Protein AF-A0A7Y3DFL7-F1 (afdb_monomer_lite)

pLDDT: mean 79.84, std 14.48, range [43.5, 97.44]

Sequence (110 aa):
MLHPVLEEAVDTLLTVWRHYDDVTRRRAEHRVRAAARHKLDLERSRVNRLRRGLHPETRELEEVAFSVRCPSLDAPVFIRESDRTGDDYACPCGDVVARPVAVFPPAEMT

Secondary structure (DSSP, 8-state):
---HHHHHHHHHHHHHHHHHHHHHHTT--HHHHHHHHHHHHHHHHHHHHHHHHH-HHHHHHHSEEEEEEETTTTEEEEEEGGGEETTEEEPTTS-EEE-----PPPP---

Radius of gyration: 23.13 Å; chains: 1; bounding box: 44×39×61 Å

Structure (mmCIF, N/CA/C/O backbone):
data_AF-A0A7Y3DFL7-F1
#
_entry.id   AF-A0A7Y3DFL7-F1
#
loop_
_atom_site.group_PDB
_atom_site.id
_atom_site.type_symbol
_atom_site.label_atom_id
_atom_site.label_alt_id
_atom_site.label_comp_id
_atom_site.label_asym_id
_atom_site.label_entity_id
_atom_site.label_seq_id
_atom_site.pdbx_PDB_ins_code
_atom_site.Cartn_x
_atom_site.Cartn_y
_atom_site.Cartn_z
_atom_site.occupancy
_atom_site.B_iso_or_equiv
_atom_site.auth_seq_id
_atom_site.auth_comp_id
_atom_site.auth_asym_id
_atom_site.auth_atom_id
_atom_site.pdbx_PDB_model_num
ATOM 1 N N . MET A 1 1 ? -0.767 -16.706 6.948 1.00 58.09 1 MET A N 1
ATOM 2 C CA . MET A 1 1 ? -1.134 -17.027 5.553 1.00 58.09 1 MET A CA 1
ATOM 3 C C . MET A 1 1 ? -1.761 -15.766 4.975 1.00 58.09 1 MET A C 1
ATOM 5 O O . MET A 1 1 ? -2.614 -15.202 5.651 1.00 58.09 1 MET A O 1
ATOM 9 N N . LEU A 1 2 ? -1.252 -15.237 3.857 1.00 67.75 2 LEU A N 1
ATOM 10 C CA . LEU A 1 2 ? -1.774 -13.997 3.265 1.00 67.75 2 LEU A CA 1
ATOM 11 C C . LEU A 1 2 ? -3.120 -14.275 2.583 1.00 67.75 2 LEU A C 1
ATOM 13 O O . LEU A 1 2 ? -3.393 -15.397 2.170 1.00 67.75 2 LEU A O 1
ATOM 17 N N . HIS A 1 3 ? -3.971 -13.256 2.480 1.00 82.56 3 HIS A N 1
ATOM 18 C CA . HIS A 1 3 ? -5.189 -13.356 1.681 1.00 82.56 3 HIS A CA 1
ATOM 19 C C . HIS A 1 3 ? -4.805 -13.597 0.203 1.00 82.56 3 HIS A C 1
ATOM 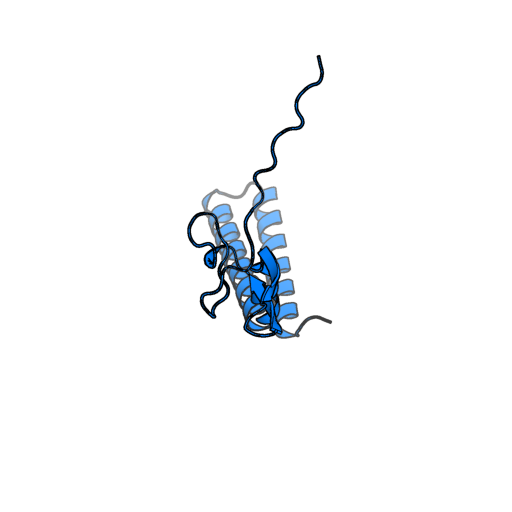21 O O . HIS A 1 3 ? -3.952 -12.856 -0.290 1.00 82.56 3 HIS A O 1
ATOM 27 N N . PRO A 1 4 ? -5.432 -14.535 -0.535 1.00 87.12 4 PRO A N 1
ATOM 28 C CA . PRO A 1 4 ? -4.993 -14.918 -1.888 1.00 87.12 4 PRO A CA 1
ATOM 29 C C . PRO A 1 4 ? -4.842 -13.738 -2.863 1.00 87.12 4 PRO A C 1
ATOM 31 O O . PRO A 1 4 ? -3.875 -13.640 -3.607 1.00 87.12 4 PRO A O 1
ATOM 34 N N . VAL A 1 5 ? -5.762 -12.770 -2.793 1.00 87.06 5 VAL A N 1
ATOM 35 C CA . VAL A 1 5 ? -5.715 -11.541 -3.613 1.00 87.06 5 VAL A CA 1
ATOM 36 C C . VAL A 1 5 ? -4.516 -10.642 -3.268 1.00 87.06 5 VAL A C 1
ATOM 38 O O . VAL A 1 5 ? -3.983 -9.948 -4.132 1.00 87.06 5 VAL A O 1
ATOM 41 N N . LEU A 1 6 ? -4.093 -10.622 -2.000 1.00 89.69 6 LEU A N 1
ATOM 42 C CA . LEU A 1 6 ? -2.913 -9.872 -1.569 1.00 89.69 6 LEU A CA 1
ATOM 43 C C . LEU A 1 6 ? -1.628 -10.583 -2.001 1.00 89.69 6 LEU A C 1
ATOM 45 O O . LEU A 1 6 ? -0.687 -9.915 -2.413 1.00 89.69 6 LEU A O 1
ATOM 49 N N . GLU A 1 7 ? -1.609 -11.912 -1.941 1.00 90.44 7 GLU A N 1
ATOM 50 C CA . GLU A 1 7 ? -0.491 -12.739 -2.402 1.00 90.44 7 GLU A CA 1
ATOM 51 C C . GLU A 1 7 ? -0.230 -12.540 -3.903 1.00 90.44 7 GLU A C 1
ATOM 53 O O . GLU A 1 7 ? 0.866 -12.131 -4.280 1.00 90.44 7 GLU A O 1
ATOM 58 N N . GLU A 1 8 ? -1.264 -12.644 -4.743 1.00 92.69 8 GLU A N 1
ATOM 59 C CA . GLU A 1 8 ? -1.162 -12.381 -6.188 1.00 92.69 8 GLU A CA 1
ATOM 60 C C . GLU A 1 8 ? -0.659 -10.955 -6.492 1.00 92.69 8 GLU A C 1
ATOM 62 O O . GLU A 1 8 ? 0.160 -10.723 -7.392 1.00 92.69 8 GLU A O 1
ATOM 67 N N . ALA A 1 9 ? -1.127 -9.966 -5.723 1.00 91.88 9 ALA A N 1
ATOM 68 C CA . ALA A 1 9 ? -0.689 -8.583 -5.878 1.00 91.88 9 ALA A CA 1
ATOM 69 C C . ALA A 1 9 ? 0.783 -8.389 -5.477 1.00 91.88 9 ALA A C 1
ATOM 71 O O . ALA A 1 9 ? 1.497 -7.616 -6.122 1.00 91.88 9 ALA A O 1
ATOM 72 N N . VAL A 1 10 ? 1.255 -9.090 -4.443 1.00 94.44 10 VAL A N 1
ATOM 73 C CA . VAL A 1 10 ? 2.666 -9.088 -4.037 1.00 94.44 10 VAL A CA 1
ATOM 74 C C . VAL A 1 10 ? 3.535 -9.763 -5.099 1.00 94.44 10 VAL A C 1
ATOM 76 O O . VAL A 1 10 ? 4.562 -9.198 -5.471 1.00 94.44 10 VAL A O 1
ATOM 79 N N . ASP A 1 11 ? 3.111 -10.891 -5.664 1.00 96.00 11 ASP A N 1
ATOM 80 C CA . ASP A 1 11 ? 3.840 -11.571 -6.744 1.00 96.00 11 ASP A CA 1
ATOM 81 C C . ASP A 1 11 ? 3.959 -10.702 -8.001 1.00 96.00 11 ASP A C 1
ATOM 83 O O . ASP A 1 11 ? 5.027 -10.596 -8.624 1.00 96.00 11 ASP A O 1
ATOM 87 N N . THR A 1 12 ? 2.877 -10.000 -8.340 1.00 95.88 12 THR A N 1
ATOM 88 C CA . THR A 1 12 ? 2.867 -9.020 -9.431 1.00 95.88 12 THR A CA 1
ATOM 89 C C . THR A 1 12 ? 3.851 -7.881 -9.147 1.00 95.88 12 THR A C 1
ATOM 91 O O . THR A 1 12 ? 4.665 -7.532 -10.009 1.00 95.88 12 THR A O 1
ATOM 94 N N . LEU A 1 13 ? 3.842 -7.336 -7.925 1.00 95.94 13 LEU A N 1
ATOM 95 C CA . LEU A 1 13 ? 4.775 -6.291 -7.502 1.00 95.94 13 LEU A CA 1
ATOM 96 C C . LEU A 1 13 ? 6.235 -6.761 -7.586 1.00 95.94 13 LEU A C 1
ATOM 98 O O . LEU A 1 13 ? 7.080 -6.029 -8.104 1.00 95.94 13 LEU A O 1
ATOM 102 N N . LEU A 1 14 ? 6.540 -7.975 -7.124 1.00 96.50 14 LEU A N 1
ATOM 103 C CA . LEU A 1 14 ? 7.884 -8.554 -7.189 1.00 96.50 14 LEU A CA 1
ATOM 104 C C . LEU A 1 14 ? 8.357 -8.726 -8.635 1.00 96.50 14 LEU A C 1
ATOM 106 O O . LEU A 1 14 ? 9.511 -8.429 -8.953 1.00 96.50 14 LEU A O 1
ATOM 110 N N . THR A 1 15 ? 7.463 -9.148 -9.528 1.00 97.44 15 THR A N 1
ATOM 111 C CA . THR A 1 15 ? 7.751 -9.275 -10.962 1.00 97.44 15 THR A CA 1
ATOM 112 C C . THR A 1 15 ? 8.088 -7.919 -11.585 1.00 97.44 15 THR A C 1
ATOM 114 O O . THR A 1 15 ? 9.099 -7.782 -12.280 1.00 97.44 15 THR A O 1
ATOM 117 N N . VAL A 1 16 ? 7.292 -6.886 -11.294 1.00 95.25 16 VAL A N 1
ATOM 118 C CA . VAL A 1 16 ? 7.538 -5.520 -11.784 1.00 95.25 16 VAL A CA 1
ATOM 119 C C . VAL A 1 16 ? 8.816 -4.928 -11.189 1.00 95.25 16 VAL A C 1
ATOM 121 O O . VAL A 1 16 ? 9.571 -4.264 -11.901 1.00 95.25 16 VAL A O 1
ATOM 124 N N . TRP A 1 17 ? 9.105 -5.201 -9.917 1.00 95.94 17 TRP A N 1
ATOM 125 C CA . TRP A 1 17 ? 10.340 -4.766 -9.270 1.00 95.94 17 TRP A CA 1
ATOM 126 C C . TRP A 1 17 ? 11.582 -5.375 -9.928 1.00 95.94 17 TRP A C 1
ATOM 128 O O . TRP A 1 17 ? 12.513 -4.638 -10.248 1.00 95.94 17 TRP A O 1
ATOM 138 N N . ARG A 1 18 ? 11.576 -6.684 -10.219 1.00 96.19 18 ARG A N 1
ATOM 139 C CA . ARG A 1 18 ? 12.677 -7.350 -10.941 1.00 96.19 18 ARG A CA 1
ATOM 140 C C . ARG A 1 18 ? 12.904 -6.741 -12.322 1.00 96.19 18 ARG A C 1
ATOM 142 O O . ARG A 1 18 ? 14.045 -6.517 -12.713 1.00 96.19 18 ARG A O 1
ATOM 149 N N . HIS A 1 19 ? 11.826 -6.433 -13.043 1.00 92.62 19 HIS A N 1
ATOM 150 C CA . HIS A 1 19 ? 11.923 -5.753 -14.333 1.00 92.62 19 HIS A CA 1
ATOM 151 C C . HIS A 1 19 ? 12.536 -4.350 -14.203 1.00 92.62 19 HIS A C 1
ATOM 153 O O . HIS A 1 19 ? 13.418 -3.990 -14.977 1.00 92.62 19 HIS A O 1
ATOM 159 N N . TYR A 1 20 ? 12.114 -3.563 -13.208 1.00 92.38 20 TYR A N 1
ATOM 160 C CA . TYR A 1 20 ? 12.696 -2.246 -12.941 1.00 92.38 20 TYR A CA 1
ATOM 161 C C . TYR A 1 20 ? 14.188 -2.324 -12.576 1.00 92.38 20 TYR A C 1
ATOM 163 O O . TYR A 1 20 ? 14.978 -1.504 -13.055 1.00 92.38 20 TYR A O 1
ATOM 171 N N . ASP A 1 21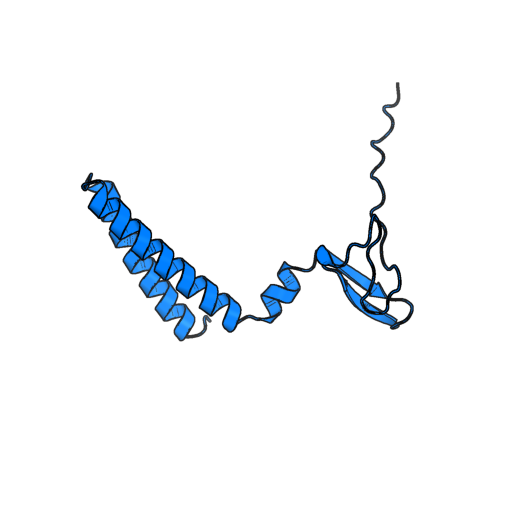 ? 14.585 -3.305 -11.762 1.00 94.50 21 ASP A N 1
ATOM 172 C CA . ASP A 1 21 ? 15.987 -3.518 -11.391 1.00 94.50 21 ASP A CA 1
ATOM 173 C C . ASP A 1 21 ? 16.841 -3.844 -12.629 1.00 94.50 21 ASP A C 1
ATOM 175 O O . ASP A 1 21 ? 17.873 -3.214 -12.858 1.00 94.50 21 ASP A O 1
ATOM 179 N N . ASP A 1 22 ? 16.362 -4.733 -13.503 1.00 94.62 22 ASP A N 1
ATOM 180 C CA . ASP A 1 22 ? 17.024 -5.069 -14.770 1.00 94.62 22 ASP A CA 1
ATOM 181 C C . ASP A 1 22 ? 17.150 -3.853 -15.711 1.00 94.62 22 ASP A C 1
ATOM 183 O O . ASP A 1 22 ? 18.237 -3.555 -16.213 1.00 94.62 22 ASP A O 1
ATOM 187 N N . VAL A 1 23 ? 16.074 -3.073 -15.878 1.00 91.25 23 VAL A N 1
ATOM 188 C CA . VAL A 1 23 ? 16.078 -1.818 -16.657 1.00 91.25 23 VAL A CA 1
ATOM 189 C C . VAL A 1 23 ? 17.101 -0.817 -16.107 1.00 91.25 23 VAL A C 1
ATOM 191 O O . VAL A 1 23 ? 17.797 -0.144 -16.873 1.00 91.25 23 VAL A O 1
ATOM 194 N N . THR A 1 24 ? 17.223 -0.727 -14.782 1.00 88.00 24 THR A N 1
ATOM 195 C CA . THR A 1 24 ? 18.164 0.183 -14.117 1.00 88.00 24 THR A CA 1
ATOM 196 C C . THR A 1 24 ? 19.610 -0.280 -14.301 1.00 88.00 24 THR A C 1
ATOM 198 O O . THR A 1 24 ? 20.481 0.539 -14.604 1.00 88.00 24 THR A O 1
ATOM 201 N N . ARG A 1 25 ? 19.872 -1.590 -14.204 1.00 91.19 25 ARG A N 1
ATOM 202 C CA . ARG A 1 25 ? 21.207 -2.181 -14.399 1.00 91.19 25 ARG A CA 1
ATOM 203 C C . ARG A 1 25 ? 21.723 -2.037 -15.830 1.00 91.19 25 ARG A C 1
ATOM 205 O O . ARG A 1 25 ? 22.907 -1.772 -16.022 1.00 91.19 25 ARG A O 1
ATOM 212 N N . ARG A 1 26 ? 20.853 -2.149 -16.838 1.00 90.62 26 ARG A N 1
ATOM 213 C CA . ARG A 1 26 ? 21.232 -2.089 -18.266 1.00 90.62 26 ARG A CA 1
ATOM 214 C C . ARG A 1 26 ? 21.542 -0.684 -18.799 1.00 90.62 26 ARG A C 1
ATOM 216 O O . ARG A 1 26 ? 21.737 -0.532 -19.999 1.00 90.62 26 ARG A O 1
ATOM 223 N N . ARG A 1 27 ? 21.587 0.348 -17.942 1.00 79.25 27 ARG A N 1
ATOM 224 C CA . ARG A 1 27 ? 21.750 1.763 -18.343 1.00 79.25 27 ARG A CA 1
ATOM 225 C C . ARG A 1 27 ? 20.738 2.194 -19.414 1.00 79.25 27 ARG A C 1
ATOM 227 O O . ARG A 1 27 ? 21.074 2.938 -20.332 1.00 79.25 27 ARG A O 1
ATOM 234 N N . ALA A 1 28 ? 19.492 1.737 -19.285 1.00 74.62 28 ALA A N 1
ATOM 235 C CA . ALA A 1 28 ? 18.429 2.094 -20.213 1.00 74.62 28 ALA A CA 1
ATOM 236 C C . ALA A 1 28 ? 18.196 3.617 -20.268 1.00 74.62 28 ALA A C 1
ATOM 238 O O . ALA A 1 28 ? 18.450 4.359 -19.305 1.00 74.62 28 ALA A O 1
ATOM 239 N N . GLU A 1 29 ? 17.659 4.077 -21.397 1.00 89.50 29 GLU A N 1
ATOM 240 C CA . GLU A 1 29 ? 17.282 5.473 -21.605 1.00 89.50 29 GLU A CA 1
ATOM 241 C C . GLU A 1 29 ? 16.386 5.999 -20.473 1.00 89.50 29 GLU A C 1
ATOM 243 O O . GLU A 1 29 ? 15.596 5.268 -19.867 1.00 89.50 29 GLU A O 1
ATOM 248 N N . HIS A 1 30 ? 16.478 7.301 -20.195 1.00 87.06 30 HIS A N 1
ATOM 249 C CA . HIS A 1 30 ? 15.730 7.935 -19.105 1.00 87.06 30 HIS A CA 1
ATOM 250 C C . HIS A 1 30 ? 14.214 7.700 -19.195 1.00 87.06 30 HIS A C 1
ATOM 252 O O . HIS A 1 30 ? 13.574 7.467 -18.172 1.00 87.06 30 HIS A O 1
ATOM 258 N N . ARG A 1 31 ? 13.643 7.699 -20.408 1.00 90.19 31 ARG A N 1
ATOM 259 C CA . ARG A 1 31 ? 12.207 7.452 -20.626 1.00 90.19 31 ARG A CA 1
ATOM 260 C C . ARG A 1 31 ? 11.792 6.036 -20.224 1.00 90.19 31 ARG A C 1
ATOM 262 O O . ARG A 1 31 ? 10.765 5.865 -19.575 1.00 90.19 31 ARG A O 1
ATOM 269 N N . VAL A 1 32 ? 12.616 5.040 -20.547 1.00 85.50 32 VAL A N 1
ATOM 270 C CA . VAL A 1 32 ? 12.365 3.633 -20.202 1.00 85.50 32 VAL A CA 1
ATOM 271 C C . VAL A 1 32 ? 12.435 3.436 -18.688 1.00 85.50 32 VAL A C 1
ATOM 273 O O . VAL A 1 32 ? 11.551 2.812 -18.104 1.00 85.50 32 VAL A O 1
ATOM 276 N N . ARG A 1 33 ? 13.426 4.050 -18.025 1.00 85.19 33 ARG A N 1
ATOM 277 C CA . ARG A 1 33 ? 13.526 4.047 -16.556 1.00 85.19 33 ARG A CA 1
ATOM 278 C C . ARG A 1 33 ? 12.318 4.706 -15.888 1.00 85.19 33 ARG A C 1
ATOM 280 O O . ARG A 1 33 ? 11.780 4.148 -14.935 1.00 85.19 33 ARG A O 1
ATOM 287 N N . ALA A 1 34 ? 11.867 5.853 -16.396 1.00 86.44 34 ALA A N 1
ATOM 288 C CA . ALA A 1 34 ? 10.696 6.549 -15.866 1.00 86.44 34 ALA A CA 1
ATOM 289 C C . ALA A 1 34 ? 9.408 5.719 -16.018 1.00 86.44 34 ALA A C 1
ATOM 291 O O . ALA A 1 34 ? 8.644 5.600 -15.062 1.00 86.44 34 ALA A O 1
ATOM 292 N N . ALA A 1 35 ? 9.198 5.083 -17.174 1.00 89.38 35 ALA A N 1
ATOM 293 C CA . ALA A 1 35 ? 8.050 4.205 -17.403 1.00 89.38 35 ALA A CA 1
ATOM 294 C C . ALA A 1 35 ? 8.069 2.971 -16.482 1.00 89.38 35 ALA A C 1
ATOM 296 O O . ALA A 1 35 ? 7.053 2.633 -15.871 1.00 89.38 35 ALA A O 1
ATOM 297 N N . ALA A 1 36 ? 9.234 2.332 -16.321 1.00 87.44 36 ALA A N 1
ATOM 298 C CA . ALA A 1 36 ? 9.400 1.201 -15.411 1.00 87.44 36 ALA A CA 1
ATOM 299 C C . ALA A 1 36 ? 9.156 1.606 -13.946 1.00 87.44 36 ALA A C 1
ATOM 301 O O . ALA A 1 36 ? 8.495 0.878 -13.203 1.00 87.44 36 ALA A O 1
ATOM 302 N N . ARG A 1 37 ? 9.623 2.796 -13.543 1.00 91.00 37 ARG A N 1
ATOM 303 C CA . ARG A 1 37 ? 9.363 3.343 -12.207 1.00 91.00 37 ARG A CA 1
ATOM 304 C C . ARG A 1 37 ? 7.879 3.612 -11.979 1.00 91.00 37 ARG A C 1
ATOM 306 O O . ARG A 1 37 ? 7.350 3.220 -10.945 1.00 91.00 37 ARG A O 1
ATOM 313 N N . HIS A 1 38 ? 7.211 4.239 -12.943 1.00 91.44 38 HIS A N 1
ATOM 314 C CA . HIS A 1 38 ? 5.782 4.520 -12.854 1.00 91.44 38 HIS A CA 1
ATOM 315 C C . HIS A 1 38 ? 4.972 3.231 -12.675 1.00 91.44 38 HIS A C 1
ATOM 317 O O . HIS A 1 38 ? 4.127 3.149 -11.786 1.00 91.44 38 HIS A O 1
ATOM 323 N N . LYS A 1 39 ? 5.294 2.185 -13.447 1.00 91.38 39 LYS A N 1
ATOM 324 C CA . LYS A 1 39 ? 4.666 0.866 -13.307 1.00 91.38 39 LYS A CA 1
ATOM 325 C C . LYS A 1 39 ? 4.881 0.265 -11.912 1.00 91.38 39 LYS A C 1
ATOM 327 O O . LYS A 1 39 ? 3.940 -0.261 -11.325 1.00 91.38 39 LYS A O 1
ATOM 332 N N . LEU A 1 40 ? 6.090 0.383 -11.359 1.00 92.00 40 LEU A N 1
ATOM 333 C CA . LEU A 1 40 ? 6.386 -0.056 -9.993 1.00 92.00 40 LEU A CA 1
ATOM 334 C C . LEU A 1 40 ? 5.538 0.694 -8.955 1.00 92.00 40 LEU A C 1
ATOM 336 O O . LEU A 1 40 ? 4.990 0.075 -8.045 1.00 92.00 40 LEU A O 1
ATOM 340 N N . ASP A 1 41 ? 5.397 2.012 -9.091 1.00 91.81 41 ASP A N 1
ATOM 341 C CA . ASP A 1 41 ? 4.605 2.824 -8.163 1.00 91.81 41 ASP A CA 1
ATOM 342 C C . ASP A 1 41 ? 3.096 2.512 -8.239 1.00 91.81 41 ASP A C 1
ATOM 344 O O . ASP A 1 41 ? 2.413 2.531 -7.207 1.00 91.81 41 ASP A O 1
ATOM 348 N N . LEU A 1 42 ? 2.578 2.145 -9.417 1.00 94.81 42 LEU A N 1
ATOM 349 C CA . LEU A 1 42 ? 1.195 1.677 -9.578 1.00 94.81 42 LEU A CA 1
ATOM 350 C C . LEU A 1 42 ? 0.940 0.361 -8.827 1.00 94.81 42 LEU A C 1
ATOM 352 O O . LEU A 1 42 ? -0.035 0.266 -8.077 1.00 94.81 42 LEU A O 1
ATOM 356 N N . GLU A 1 43 ? 1.827 -0.629 -8.955 1.00 94.25 43 GLU A N 1
ATOM 357 C CA . GLU A 1 43 ? 1.668 -1.906 -8.243 1.00 94.25 43 GLU A CA 1
ATOM 358 C C . GLU A 1 43 ? 1.877 -1.757 -6.729 1.00 94.25 43 GLU A C 1
ATOM 360 O O . GLU A 1 43 ? 1.130 -2.338 -5.941 1.00 94.25 43 GLU A O 1
ATOM 365 N N . ARG A 1 44 ? 2.809 -0.897 -6.285 1.00 93.06 44 ARG A N 1
ATOM 366 C CA . ARG A 1 44 ? 2.954 -0.559 -4.854 1.00 93.06 44 ARG A CA 1
ATOM 367 C C . ARG A 1 44 ? 1.665 0.038 -4.301 1.00 93.06 44 ARG A C 1
ATOM 369 O O . ARG A 1 44 ? 1.198 -0.350 -3.231 1.00 93.06 44 ARG A O 1
ATOM 376 N N . SER A 1 45 ? 1.066 0.958 -5.053 1.00 92.00 45 SER A N 1
ATOM 377 C CA . SER A 1 45 ? -0.225 1.565 -4.719 1.00 92.00 45 SER A CA 1
ATOM 378 C C . SER A 1 45 ? -1.352 0.529 -4.652 1.00 92.00 45 SER A C 1
ATOM 380 O O . SER A 1 45 ? -2.195 0.594 -3.757 1.00 92.00 45 SER A O 1
ATOM 382 N N . ARG A 1 46 ? -1.368 -0.455 -5.560 1.00 92.31 46 ARG A N 1
ATOM 383 C CA . ARG A 1 46 ? -2.333 -1.566 -5.550 1.00 92.31 46 ARG A CA 1
ATOM 384 C C . ARG A 1 46 ? -2.198 -2.429 -4.296 1.00 92.31 46 ARG A C 1
ATOM 386 O O . ARG A 1 46 ? -3.198 -2.613 -3.605 1.00 92.31 46 ARG A O 1
ATOM 393 N N . VAL A 1 47 ? -0.989 -2.888 -3.969 1.00 92.50 47 VAL A N 1
ATOM 394 C CA . VAL A 1 47 ? -0.724 -3.684 -2.757 1.00 92.50 47 VAL A CA 1
ATOM 395 C C . VAL A 1 47 ? -1.128 -2.912 -1.503 1.00 92.50 47 VAL A C 1
ATOM 397 O O . VAL A 1 47 ? -1.832 -3.450 -0.655 1.00 92.50 47 VAL A O 1
ATOM 400 N N . ASN A 1 48 ? -0.776 -1.627 -1.411 1.00 87.44 4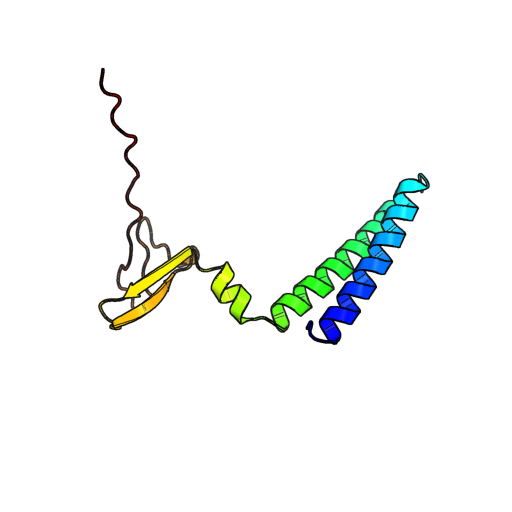8 ASN A N 1
ATO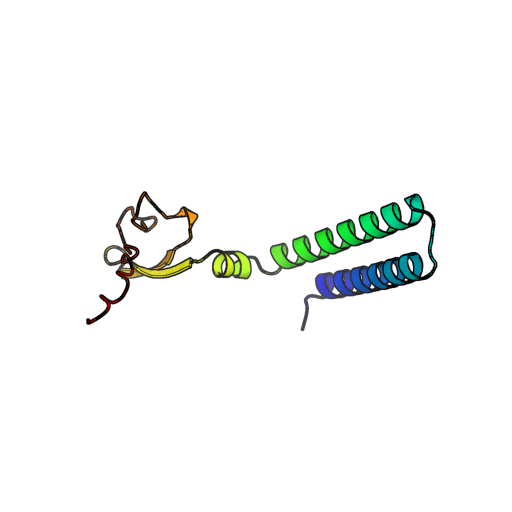M 401 C CA . ASN A 1 48 ? -1.153 -0.792 -0.269 1.00 87.44 48 ASN A CA 1
ATOM 402 C C . ASN A 1 48 ? -2.673 -0.646 -0.118 1.00 87.44 48 ASN A C 1
ATOM 404 O O . ASN A 1 48 ? -3.180 -0.698 1.001 1.00 87.44 48 ASN A O 1
ATOM 408 N N . ARG A 1 49 ? -3.415 -0.486 -1.222 1.00 88.81 49 ARG A N 1
ATOM 409 C CA . ARG A 1 49 ? -4.886 -0.443 -1.182 1.00 88.81 49 ARG A CA 1
ATOM 410 C C . ARG A 1 49 ? -5.483 -1.766 -0.717 1.00 88.81 49 ARG A C 1
ATOM 412 O O . ARG A 1 49 ? -6.365 -1.747 0.133 1.00 88.81 49 ARG A O 1
ATOM 419 N N . LEU A 1 50 ? -4.985 -2.892 -1.225 1.00 89.50 50 LEU A N 1
ATOM 420 C CA . LEU A 1 50 ? -5.449 -4.220 -0.815 1.00 89.50 50 LEU A CA 1
ATOM 421 C C . LEU A 1 50 ? -5.136 -4.495 0.655 1.00 89.50 50 LEU A C 1
ATOM 423 O O . LEU A 1 50 ? -6.018 -4.925 1.388 1.00 89.50 50 LEU A O 1
ATOM 427 N N . ARG A 1 51 ? -3.924 -4.160 1.112 1.00 85.75 51 ARG A N 1
ATOM 428 C CA . ARG A 1 51 ? -3.534 -4.266 2.523 1.00 85.75 51 ARG A CA 1
ATOM 429 C C . ARG A 1 51 ? -4.486 -3.477 3.422 1.00 85.75 51 ARG A C 1
ATOM 431 O O . ARG A 1 51 ? -4.946 -4.008 4.422 1.00 85.75 51 ARG A O 1
ATOM 438 N N . ARG A 1 52 ? -4.812 -2.237 3.040 1.00 80.44 52 ARG A N 1
ATOM 439 C CA . ARG A 1 52 ? -5.754 -1.377 3.779 1.00 80.44 52 ARG A CA 1
ATOM 440 C C . ARG A 1 52 ? -7.189 -1.905 3.756 1.00 80.44 52 ARG A C 1
ATOM 442 O O . ARG A 1 52 ? -7.872 -1.804 4.763 1.00 80.44 52 ARG A O 1
ATOM 449 N N . GLY A 1 53 ? -7.650 -2.439 2.625 1.00 82.00 53 GLY A N 1
ATOM 450 C CA . GLY A 1 53 ? -9.010 -2.972 2.496 1.00 82.00 53 GLY A CA 1
ATOM 451 C C . GLY A 1 53 ? -9.221 -4.287 3.248 1.00 82.00 53 GLY A C 1
ATOM 452 O O . GLY A 1 53 ? -10.299 -4.516 3.779 1.00 82.00 53 GLY A O 1
ATOM 453 N N . LEU A 1 54 ? -8.192 -5.135 3.307 1.00 81.88 54 LEU A N 1
ATOM 454 C CA . LEU A 1 54 ? -8.245 -6.437 3.978 1.00 81.88 54 LEU A CA 1
ATOM 455 C C . LEU A 1 54 ? -7.963 -6.352 5.482 1.00 81.88 54 LEU A C 1
ATOM 457 O O . LEU A 1 54 ? -8.387 -7.230 6.227 1.00 81.88 54 LEU A O 1
ATOM 461 N N . HIS A 1 55 ? -7.266 -5.305 5.927 1.00 70.12 55 HIS A N 1
ATOM 462 C CA . HIS A 1 55 ? -6.940 -5.081 7.334 1.00 70.12 55 HIS A CA 1
ATOM 463 C C . HIS A 1 55 ? -7.351 -3.668 7.785 1.00 70.12 55 HIS A C 1
ATOM 465 O O . HIS A 1 55 ? -6.485 -2.822 8.030 1.00 70.12 55 HIS A O 1
ATOM 471 N N . PRO A 1 56 ? -8.664 -3.385 7.894 1.00 62.03 56 PRO A N 1
ATOM 472 C CA . PRO A 1 56 ? -9.148 -2.088 8.367 1.00 62.03 56 PRO A CA 1
ATOM 473 C C . PRO A 1 56 ? -8.720 -1.809 9.817 1.00 62.03 56 PRO A C 1
ATOM 475 O O . PRO A 1 56 ? -8.334 -0.688 10.133 1.00 62.03 56 PRO A O 1
ATOM 478 N N . GLU A 1 57 ? -8.678 -2.841 10.665 1.00 56.44 57 GLU A N 1
ATOM 479 C CA . GLU A 1 57 ? -8.300 -2.749 12.085 1.00 56.44 57 GLU A CA 1
ATOM 480 C C . GLU A 1 57 ? -6.843 -2.303 12.290 1.00 56.44 57 GLU A C 1
ATOM 482 O O . GLU A 1 57 ? -6.521 -1.608 13.250 1.00 56.44 57 GLU A O 1
ATOM 487 N N . THR A 1 58 ? -5.940 -2.631 11.358 1.00 56.53 58 THR A N 1
ATOM 488 C CA . THR A 1 58 ? -4.534 -2.206 11.443 1.00 56.53 58 THR A CA 1
ATOM 489 C C . THR A 1 58 ? -4.388 -0.700 11.248 1.00 56.53 58 THR A C 1
ATOM 491 O O . THR A 1 58 ? -3.480 -0.111 11.814 1.00 56.53 58 THR A O 1
ATOM 494 N N . ARG A 1 59 ? -5.303 -0.048 10.518 1.00 54.81 59 ARG A N 1
ATOM 495 C CA . ARG A 1 59 ? -5.330 1.416 10.419 1.00 54.81 59 ARG A CA 1
ATOM 496 C C . ARG A 1 59 ? -5.719 2.050 11.749 1.00 54.81 59 ARG A C 1
ATOM 498 O O . ARG A 1 59 ? -5.107 3.029 12.158 1.00 54.81 59 ARG A O 1
ATOM 505 N N . GLU A 1 60 ? -6.722 1.486 12.415 1.00 53.88 60 GLU A N 1
ATOM 506 C CA . GLU A 1 60 ? -7.162 1.988 13.714 1.00 53.88 60 GLU A CA 1
ATOM 507 C C . GLU A 1 60 ? -6.090 1.789 14.781 1.00 53.88 60 GLU A C 1
ATOM 509 O O . GLU A 1 60 ? -5.955 2.649 15.632 1.00 53.88 60 GLU A O 1
ATOM 514 N N . LEU A 1 61 ? -5.279 0.730 14.704 1.00 55.94 61 LEU A N 1
ATOM 515 C CA . LEU A 1 61 ? -4.158 0.508 15.624 1.00 55.94 61 LEU A CA 1
ATOM 516 C C . LEU A 1 61 ? -2.892 1.311 15.265 1.00 55.94 61 LEU A C 1
ATOM 518 O O . LEU A 1 61 ? -2.183 1.738 16.169 1.00 55.94 61 LEU A O 1
ATOM 522 N N . GLU A 1 62 ? -2.597 1.535 13.978 1.00 56.91 62 GLU A N 1
ATOM 523 C CA . GLU A 1 62 ? -1.439 2.334 13.526 1.00 56.91 62 GLU A CA 1
ATOM 524 C C . GLU A 1 62 ? -1.642 3.848 13.749 1.00 56.91 62 GLU A C 1
ATOM 526 O O . GLU A 1 62 ? -0.664 4.569 13.933 1.00 56.91 62 GLU A O 1
ATOM 531 N N . GLU A 1 63 ? -2.886 4.345 13.734 1.00 61.84 63 GLU A N 1
ATOM 532 C CA . GLU A 1 63 ? -3.217 5.766 13.968 1.00 61.84 63 GLU A CA 1
ATOM 533 C C . GLU A 1 63 ? -3.372 6.125 15.460 1.00 61.84 63 GLU A C 1
ATOM 535 O O . GLU A 1 63 ? -3.552 7.298 15.798 1.00 61.84 63 GLU A O 1
ATOM 540 N N . VAL A 1 64 ? -3.316 5.138 16.359 1.00 64.25 64 VAL A N 1
ATOM 541 C CA . VAL A 1 64 ? -3.473 5.349 17.803 1.00 64.25 64 VAL A CA 1
ATOM 542 C C . VAL A 1 64 ? -2.133 5.701 18.423 1.00 64.25 64 VAL A C 1
ATOM 544 O O . VAL A 1 64 ? -1.202 4.901 18.440 1.00 64.25 64 VAL A O 1
ATOM 547 N N . ALA A 1 65 ? -2.056 6.916 18.961 1.00 67.88 65 ALA A N 1
ATOM 548 C CA . ALA A 1 65 ? -0.891 7.405 19.680 1.00 67.88 65 ALA A CA 1
ATOM 549 C C . ALA A 1 65 ? -0.710 6.639 21.001 1.00 67.88 65 ALA A C 1
ATOM 551 O O . ALA A 1 65 ? 0.404 6.242 21.341 1.00 67.88 65 ALA A O 1
ATOM 552 N N . PHE A 1 66 ? -1.803 6.410 21.739 1.00 74.88 66 PHE A N 1
ATOM 553 C CA . PHE A 1 66 ? -1.826 5.613 22.969 1.00 74.88 66 PHE A CA 1
ATOM 554 C C . PHE A 1 66 ? -3.265 5.256 23.381 1.00 74.88 66 PHE A C 1
ATOM 556 O O . PHE A 1 66 ? -4.238 5.866 22.940 1.00 74.88 66 PHE A O 1
ATOM 563 N N . SER A 1 67 ? -3.409 4.264 24.262 1.00 80.50 67 SER A N 1
ATOM 564 C CA . SER A 1 67 ? -4.688 3.887 24.876 1.00 80.50 67 SER A CA 1
ATOM 565 C C . SER A 1 67 ? -4.766 4.373 26.323 1.00 80.50 67 SER A C 1
ATOM 567 O O . SER A 1 67 ? -3.829 4.150 27.091 1.00 80.50 67 SER A O 1
ATOM 569 N N . VAL A 1 68 ? -5.891 4.963 26.724 1.00 84.69 68 VAL A N 1
ATOM 570 C CA . VAL A 1 68 ? -6.145 5.422 28.101 1.00 84.69 68 VAL A CA 1
ATOM 571 C C . VAL A 1 68 ? -7.564 5.046 28.529 1.00 84.69 68 VAL A C 1
ATOM 573 O O . VAL A 1 68 ? -8.448 4.917 27.691 1.00 84.69 68 VAL A O 1
ATOM 576 N N . ARG A 1 69 ? -7.810 4.820 29.824 1.00 82.94 69 ARG A N 1
ATOM 577 C CA . ARG A 1 69 ? -9.171 4.566 30.331 1.00 82.94 69 ARG A CA 1
ATOM 578 C C . ARG A 1 69 ? -9.890 5.900 30.525 1.00 82.94 69 ARG A C 1
ATOM 580 O O . ARG A 1 69 ? -9.412 6.739 31.283 1.00 82.94 69 ARG A O 1
ATOM 587 N N . CYS A 1 70 ? -11.025 6.094 29.859 1.00 84.56 70 CYS A N 1
ATOM 588 C CA . CYS A 1 70 ? -11.869 7.267 30.073 1.00 84.56 70 CYS A CA 1
ATOM 589 C C . CYS A 1 70 ? -12.673 7.085 31.376 1.00 84.56 70 CYS A C 1
ATOM 591 O O . CYS A 1 70 ? -13.408 6.101 31.472 1.00 84.56 70 CYS A O 1
ATOM 593 N N . PRO A 1 71 ? -12.583 7.999 32.364 1.00 81.62 71 PRO A N 1
ATOM 594 C CA . PRO A 1 71 ? -13.317 7.868 33.626 1.00 81.62 71 PRO A CA 1
ATOM 595 C C . PRO A 1 71 ? -14.840 7.902 33.455 1.00 81.62 71 PRO A C 1
ATOM 597 O O . PRO A 1 71 ? -15.548 7.180 34.147 1.00 81.62 71 PRO A O 1
ATOM 600 N N . SER A 1 72 ? -15.343 8.711 32.521 1.00 85.31 72 SER A N 1
ATOM 601 C CA . SER A 1 72 ? -16.784 8.906 32.324 1.00 85.31 72 SER A CA 1
ATOM 602 C C . SER A 1 72 ? -17.460 7.750 31.596 1.00 85.31 72 SER A C 1
ATOM 604 O O . SER A 1 72 ? -18.617 7.445 31.865 1.00 85.31 72 SER A O 1
ATOM 606 N N . LEU A 1 73 ? -16.745 7.097 30.676 1.00 81.25 73 LEU A N 1
ATOM 607 C CA . LEU A 1 73 ? -17.234 5.913 29.960 1.00 81.25 73 LEU A CA 1
ATOM 608 C C . LEU A 1 73 ? -16.868 4.599 30.668 1.00 81.25 73 LEU A C 1
ATOM 610 O O . LEU A 1 73 ? -17.342 3.542 30.263 1.00 81.25 73 LEU A O 1
ATOM 614 N N . ASP A 1 74 ? -15.988 4.665 31.672 1.00 85.38 74 ASP A N 1
ATOM 615 C CA . ASP A 1 74 ? -15.337 3.533 32.342 1.00 85.38 74 ASP A CA 1
ATOM 616 C C . ASP A 1 74 ? -14.793 2.454 31.379 1.00 85.38 74 ASP A C 1
ATOM 618 O O . ASP A 1 74 ? -14.814 1.252 31.645 1.00 85.38 74 ASP A O 1
ATOM 622 N N . ALA A 1 75 ? -14.281 2.892 30.229 1.00 78.69 75 ALA A N 1
ATOM 623 C CA . ALA A 1 75 ? -13.842 2.023 29.143 1.00 78.69 75 ALA A CA 1
ATOM 624 C C . ALA A 1 75 ? -12.464 2.448 28.610 1.00 78.69 75 ALA A C 1
ATOM 626 O O . ALA A 1 75 ? -12.110 3.633 28.684 1.00 78.69 75 ALA A O 1
ATOM 627 N N . PRO A 1 76 ? -11.661 1.507 28.073 1.00 80.44 76 PRO A N 1
ATOM 628 C CA . PRO A 1 76 ? -10.458 1.859 27.334 1.00 80.44 76 PRO A CA 1
ATOM 629 C C . PRO A 1 76 ? -10.848 2.609 26.059 1.00 80.44 76 PRO A C 1
ATOM 631 O O . PRO A 1 76 ? -11.692 2.153 25.289 1.00 80.44 76 PRO A O 1
ATOM 634 N N . VAL A 1 77 ? -10.217 3.757 25.841 1.00 81.94 77 VAL A N 1
ATOM 635 C CA . VAL A 1 77 ? -10.367 4.563 24.634 1.00 81.94 77 VAL A CA 1
ATOM 636 C C . VAL A 1 77 ? -9.022 4.685 23.938 1.00 81.94 77 VAL A C 1
ATOM 638 O O . VAL A 1 77 ? -7.967 4.794 24.570 1.00 81.94 77 VAL A O 1
ATOM 641 N N . PHE A 1 78 ? -9.070 4.621 22.616 1.00 83.12 78 PHE A N 1
ATOM 642 C CA . PHE A 1 78 ? -7.899 4.708 21.765 1.00 83.12 78 PHE A CA 1
ATOM 643 C C . PHE A 1 78 ? -7.780 6.137 21.247 1.00 83.12 78 PHE A C 1
ATOM 645 O O . PHE A 1 78 ? -8.672 6.603 20.542 1.00 83.12 78 PHE A O 1
ATOM 652 N N . ILE A 1 79 ? -6.707 6.824 21.628 1.00 78.81 79 ILE A N 1
ATOM 653 C CA . ILE A 1 79 ? -6.500 8.238 21.320 1.00 78.81 79 ILE A CA 1
ATOM 654 C C . ILE A 1 79 ? -5.591 8.362 20.107 1.00 78.81 79 ILE A C 1
ATOM 656 O O . IL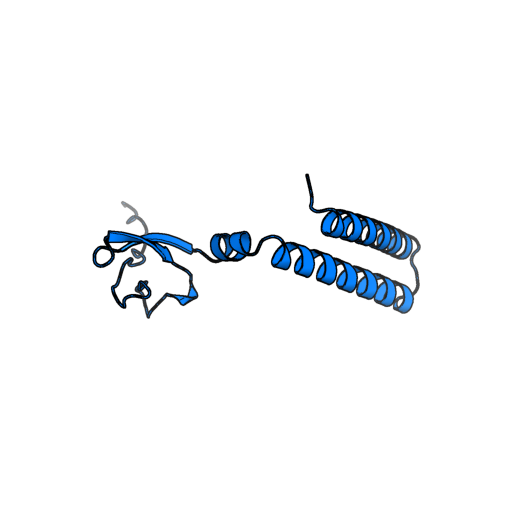E A 1 79 ? -4.506 7.775 20.060 1.00 78.81 79 ILE A O 1
ATOM 660 N N . ARG A 1 80 ? -6.041 9.134 19.124 1.00 81.31 80 ARG A N 1
ATOM 661 C CA . ARG A 1 80 ? -5.301 9.479 17.908 1.00 81.31 80 ARG A CA 1
ATOM 662 C C . ARG A 1 80 ? -4.675 10.863 18.065 1.00 81.31 80 ARG A C 1
ATOM 664 O O . ARG A 1 80 ? -5.150 11.683 18.844 1.00 81.31 80 ARG A O 1
ATOM 671 N N . GLU A 1 81 ? -3.654 11.175 17.269 1.00 77.06 81 GLU A N 1
ATOM 672 C CA . GLU A 1 81 ? -3.054 12.526 17.269 1.00 77.06 81 GLU A CA 1
ATOM 673 C C . GLU A 1 81 ? -4.079 13.613 16.888 1.00 77.06 81 GLU A C 1
ATOM 675 O O . GLU A 1 81 ? -4.008 14.744 17.356 1.00 77.06 81 GLU A O 1
ATOM 680 N N . SER A 1 82 ? -5.082 13.262 16.075 1.00 78.06 82 SER A N 1
ATOM 681 C CA . SER A 1 82 ? -6.191 14.156 15.720 1.00 78.06 82 SER A CA 1
ATOM 682 C C . SER A 1 82 ? -7.103 14.519 16.891 1.00 78.06 82 SER A C 1
ATOM 684 O O . SER A 1 82 ? -7.819 15.511 16.797 1.00 78.06 82 SER A O 1
ATOM 686 N N . ASP A 1 83 ? -7.090 13.735 17.972 1.00 79.25 83 ASP A N 1
ATOM 687 C CA . ASP A 1 83 ? -7.926 13.959 19.160 1.00 79.25 83 ASP A CA 1
ATOM 688 C C . ASP A 1 83 ? -7.278 14.967 20.130 1.00 79.25 83 ASP A C 1
ATOM 690 O O . ASP A 1 83 ? -7.792 15.260 21.217 1.00 79.25 83 ASP A O 1
ATOM 694 N N . ARG A 1 84 ? -6.127 15.520 19.733 1.00 82.25 84 ARG A N 1
ATOM 695 C CA . ARG A 1 84 ? -5.432 16.576 20.450 1.00 82.25 84 ARG A CA 1
ATOM 696 C C . ARG A 1 84 ? -6.194 17.896 20.331 1.00 82.25 84 ARG A C 1
ATOM 698 O O . ARG A 1 84 ? -6.354 18.457 19.249 1.00 82.25 84 ARG A O 1
ATOM 705 N N . THR A 1 85 ? -6.614 18.423 21.474 1.00 81.38 85 THR A N 1
ATOM 706 C CA . THR A 1 85 ? -7.286 19.715 21.617 1.00 81.38 85 THR A CA 1
ATOM 707 C C . THR A 1 85 ? -6.389 20.660 22.416 1.00 81.38 85 THR A C 1
ATOM 709 O O . THR A 1 85 ? -6.379 20.660 23.646 1.00 81.38 85 THR A O 1
ATOM 712 N N . GLY A 1 86 ? -5.606 21.473 21.703 1.00 83.25 86 GLY A N 1
ATOM 713 C CA . GLY A 1 86 ? -4.568 22.310 22.309 1.00 83.25 86 GLY A CA 1
ATOM 714 C C . GLY A 1 86 ? -3.395 21.462 22.801 1.00 83.25 86 GLY A C 1
ATOM 715 O O . GLY A 1 86 ? -2.783 20.730 22.019 1.00 83.25 86 GLY A O 1
ATOM 716 N N . ASP A 1 87 ? -3.093 21.553 24.094 1.00 82.81 87 ASP A N 1
ATOM 717 C CA . ASP A 1 87 ? -2.107 20.680 24.731 1.00 82.81 87 ASP A CA 1
ATOM 718 C C . ASP A 1 87 ? -2.724 19.406 25.304 1.00 82.81 87 ASP A C 1
ATOM 720 O O . ASP A 1 87 ? -1.982 18.492 25.610 1.00 82.81 87 ASP A O 1
ATOM 724 N N . ASP A 1 88 ? -4.047 19.276 25.382 1.00 84.44 88 ASP A N 1
ATOM 725 C CA . ASP A 1 88 ? -4.702 18.125 26.007 1.00 84.44 88 ASP A CA 1
ATOM 726 C C . ASP A 1 88 ? -5.207 17.118 24.957 1.00 84.44 88 ASP A C 1
ATOM 728 O O . ASP A 1 88 ? -5.499 17.480 23.818 1.00 84.44 88 ASP A O 1
ATOM 732 N N . TYR A 1 89 ? -5.357 15.848 25.335 1.00 83.19 89 TYR A N 1
ATOM 733 C CA . TYR A 1 89 ? -6.054 14.841 24.530 1.00 83.19 89 TYR A CA 1
ATOM 734 C C . TYR A 1 89 ? -7.450 14.600 25.087 1.00 83.19 89 TYR A C 1
ATOM 736 O O . TYR A 1 89 ? -7.611 14.257 26.266 1.00 83.19 89 TYR A O 1
ATOM 744 N N . ALA A 1 90 ? -8.452 14.752 24.224 1.00 85.00 90 ALA A N 1
ATOM 745 C CA . ALA A 1 90 ? -9.847 14.568 24.580 1.00 85.00 90 ALA A CA 1
ATOM 746 C C . ALA A 1 90 ? -10.371 13.223 24.064 1.00 85.00 90 ALA A C 1
ATOM 748 O O . ALA A 1 90 ? -10.114 12.813 22.937 1.00 85.00 90 ALA A O 1
ATOM 749 N N . CYS A 1 91 ? -11.138 12.536 24.900 1.00 83.44 91 CYS A N 1
ATOM 750 C CA . CYS A 1 91 ? -11.960 11.411 24.486 1.00 83.44 91 CYS A CA 1
ATOM 751 C C . CYS A 1 91 ? -13.121 11.915 23.606 1.00 83.44 91 CYS A C 1
ATOM 753 O O . CYS A 1 91 ? -13.598 13.031 23.828 1.00 83.44 91 CYS A O 1
ATOM 755 N N . PRO A 1 92 ? -13.676 11.099 22.688 1.00 77.19 92 PRO A N 1
ATOM 756 C CA . PRO A 1 92 ? -14.883 11.456 21.936 1.00 77.19 92 PRO A CA 1
ATOM 757 C C . PRO A 1 92 ? -16.104 11.855 22.785 1.00 77.19 92 PRO A C 1
ATOM 759 O O . PRO A 1 92 ? -17.002 12.518 22.273 1.00 77.19 92 PRO A O 1
ATOM 762 N N . CYS A 1 93 ? -16.158 11.485 24.072 1.00 80.19 93 CYS A N 1
ATOM 763 C CA . CYS A 1 93 ? -17.198 11.960 24.996 1.00 80.19 93 CYS A CA 1
ATOM 764 C C . CYS A 1 93 ? -17.019 13.424 25.440 1.00 80.19 93 CYS A C 1
ATOM 766 O O . CYS A 1 93 ? -17.895 13.958 26.112 1.00 80.19 93 CYS A O 1
ATOM 768 N N . GLY A 1 94 ? -15.908 14.066 25.069 1.00 78.75 94 GLY A N 1
ATOM 769 C CA . GLY A 1 94 ? -15.566 15.447 25.414 1.00 78.75 94 GLY A CA 1
ATOM 770 C C . GLY A 1 94 ? -14.650 15.589 26.632 1.00 78.75 94 GLY A C 1
ATOM 771 O O . GLY A 1 94 ? -14.147 16.683 26.877 1.00 78.75 94 GLY A O 1
ATOM 772 N N . ASP A 1 95 ? -14.391 14.508 27.372 1.00 83.88 95 ASP A N 1
ATOM 773 C CA . ASP A 1 95 ? -13.540 14.564 28.561 1.00 83.88 95 ASP A CA 1
ATOM 774 C C . ASP A 1 95 ? -12.056 14.517 28.217 1.00 83.88 95 ASP A C 1
ATOM 776 O O . ASP A 1 95 ? -11.613 13.728 27.381 1.00 83.88 95 ASP A O 1
ATOM 780 N N . VAL A 1 96 ? -11.264 15.314 28.931 1.00 84.00 96 VAL A N 1
ATOM 781 C CA . VAL A 1 96 ? -9.804 15.266 28.843 1.00 84.00 96 VAL A CA 1
ATOM 782 C C . VAL A 1 96 ? -9.305 13.997 29.521 1.00 84.00 96 VAL A C 1
ATOM 784 O O . VAL A 1 96 ? -9.529 13.784 30.712 1.00 84.00 96 VAL A O 1
ATOM 787 N N . VAL A 1 97 ? -8.608 13.158 28.761 1.00 84.81 97 VAL A N 1
ATOM 788 C CA . VAL A 1 97 ? -8.121 11.854 29.233 1.00 84.81 97 VAL A CA 1
ATOM 789 C C . VAL A 1 97 ? -6.605 11.779 29.363 1.00 84.81 97 VAL A C 1
ATOM 791 O O . VAL A 1 97 ? -6.107 10.911 30.075 1.00 84.81 97 VAL A O 1
ATOM 794 N N . ALA A 1 98 ? -5.856 12.686 28.733 1.00 78.50 98 ALA A N 1
ATOM 795 C CA . ALA A 1 98 ? -4.413 12.783 28.926 1.00 78.50 98 ALA A CA 1
ATOM 796 C C . ALA A 1 98 ? -3.897 14.206 28.693 1.00 78.50 98 ALA A C 1
ATOM 798 O O . ALA A 1 98 ? -4.422 14.942 27.860 1.00 78.50 98 ALA A O 1
ATOM 799 N N . ARG A 1 99 ? -2.820 14.559 29.402 1.00 75.81 99 ARG A N 1
ATOM 800 C CA . ARG A 1 99 ? -2.003 15.750 29.149 1.00 75.81 99 ARG A CA 1
ATOM 801 C C . ARG A 1 99 ? -0.562 15.301 28.888 1.00 75.81 99 ARG A C 1
ATOM 803 O O . ARG A 1 99 ? -0.041 14.537 29.704 1.00 75.81 99 ARG A O 1
ATOM 810 N N . PRO A 1 100 ? 0.096 15.727 27.800 1.00 62.28 100 PRO A N 1
ATOM 811 C CA . PRO A 1 100 ? 1.515 15.513 27.605 1.00 62.28 100 PRO A CA 1
ATOM 812 C C . PRO A 1 100 ? 2.237 16.246 28.732 1.00 62.28 100 PRO A C 1
ATOM 814 O O . PRO A 1 100 ? 2.228 17.473 28.821 1.00 62.28 100 PRO A O 1
ATOM 817 N N . VAL A 1 101 ? 2.832 15.480 29.642 1.00 57.94 101 VAL A N 1
ATOM 818 C CA . VAL A 1 101 ? 3.711 16.045 30.660 1.00 57.94 101 VAL A CA 1
ATOM 819 C C . VAL A 1 101 ? 4.893 16.640 29.907 1.00 57.94 101 VAL A C 1
ATOM 821 O O . VAL A 1 101 ? 5.618 15.914 29.226 1.00 57.94 101 VAL A O 1
ATOM 824 N N . ALA A 1 102 ? 5.073 17.959 29.997 1.00 49.78 102 ALA A N 1
ATOM 825 C CA . ALA A 1 102 ? 6.303 18.593 29.556 1.00 49.78 102 ALA A CA 1
ATOM 826 C C . ALA A 1 102 ? 7.453 17.891 30.284 1.00 49.78 102 ALA A C 1
ATOM 828 O O . ALA A 1 102 ? 7.569 17.979 31.508 1.00 49.78 102 ALA A O 1
ATOM 829 N N . VAL A 1 103 ? 8.260 17.134 29.542 1.00 46.59 103 VAL A N 1
ATOM 830 C CA . VAL A 1 103 ? 9.495 16.561 30.064 1.00 46.59 103 VAL A CA 1
ATOM 831 C C . VAL A 1 103 ? 10.398 17.750 30.367 1.00 46.59 103 VAL A C 1
ATOM 833 O O . VAL A 1 103 ? 11.047 18.293 29.476 1.00 46.59 103 VAL A O 1
ATOM 836 N N . PHE A 1 104 ? 10.381 18.210 31.617 1.00 45.66 104 PHE A N 1
ATOM 837 C CA . PHE A 1 104 ? 11.419 19.096 32.119 1.00 45.66 104 PHE A CA 1
ATOM 838 C C . PHE A 1 104 ? 12.752 18.357 31.937 1.00 45.66 104 PHE A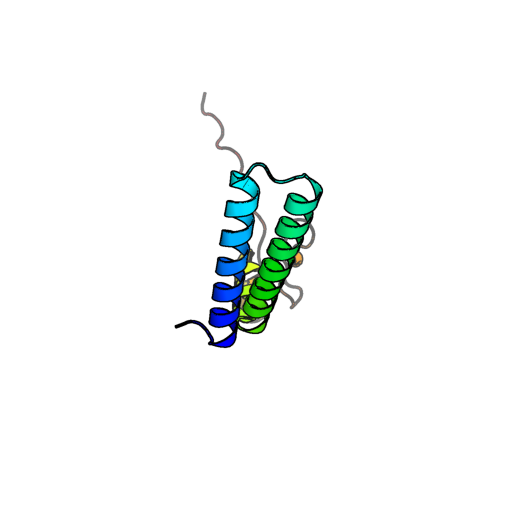 C 1
ATOM 840 O O . PHE A 1 104 ? 12.860 17.211 32.390 1.00 45.66 104 PHE A O 1
ATOM 847 N N . PRO A 1 105 ? 13.759 18.946 31.264 1.00 46.22 105 PRO A N 1
ATOM 848 C CA . PRO A 1 105 ? 15.087 18.354 31.269 1.00 46.22 105 PRO A CA 1
ATOM 849 C C . PRO A 1 105 ? 15.557 18.256 32.729 1.00 46.22 105 PRO A C 1
ATOM 851 O O . PRO A 1 105 ? 15.246 19.154 33.521 1.00 46.22 105 PRO A O 1
ATOM 854 N N . PRO A 1 106 ? 16.257 17.177 33.124 1.00 43.56 106 PRO A N 1
ATOM 855 C CA . PRO A 1 106 ? 16.806 17.098 34.467 1.00 43.56 106 PRO A CA 1
ATOM 856 C C . PRO A 1 106 ? 17.726 18.302 34.667 1.00 43.56 106 PRO A C 1
ATOM 858 O O . PRO A 1 106 ? 18.618 18.543 33.856 1.00 43.56 106 PRO A O 1
ATOM 861 N N . ALA A 1 107 ? 17.461 19.077 35.719 1.00 46.56 107 ALA A N 1
ATOM 862 C CA . ALA A 1 107 ? 18.327 20.163 36.140 1.00 46.56 107 ALA A CA 1
ATOM 863 C C . ALA A 1 107 ? 19.745 19.605 36.311 1.00 46.56 107 ALA A C 1
ATOM 865 O O . ALA A 1 107 ? 19.968 18.704 37.122 1.00 46.56 107 ALA A O 1
ATOM 866 N N . GLU A 1 108 ? 20.680 20.103 35.505 1.00 48.00 108 GLU A N 1
ATOM 867 C CA . GLU A 1 108 ? 22.100 19.829 35.674 1.00 48.00 108 GLU A CA 1
ATOM 868 C C . GLU A 1 108 ? 22.495 20.269 37.090 1.00 48.00 108 GLU A C 1
ATOM 870 O O . GLU A 1 108 ? 22.393 21.442 37.448 1.00 48.00 108 GLU A O 1
ATOM 875 N N . MET A 1 109 ? 22.874 19.301 37.927 1.00 43.50 109 MET A N 1
ATOM 876 C CA . MET A 1 109 ? 23.515 19.562 39.211 1.00 43.50 109 MET A CA 1
ATOM 877 C C . MET A 1 109 ? 24.956 20.005 38.940 1.00 43.50 109 MET A C 1
ATOM 879 O O . MET A 1 109 ? 25.813 19.168 38.652 1.00 43.50 109 MET A O 1
ATOM 883 N N . THR A 1 110 ? 25.213 21.304 39.066 1.00 50.06 110 THR A N 1
ATOM 884 C CA . THR A 1 110 ? 26.542 21.874 39.343 1.00 50.06 110 THR A CA 1
ATOM 885 C C . THR A 1 110 ? 26.468 22.744 40.578 1.00 50.06 110 THR A C 1
ATOM 887 O O . THR A 1 110 ? 25.521 23.562 40.635 1.00 50.06 110 THR A O 1
#

Foldseek 3Di:
DDDPVLVVLVVVLVVLVVVLVVCVVVVHDPVSNVVSVVSNVVSVVVSVVVCCVVCVVVVLVVQFPDWFQDPVVRHIDGWGPVQDDPQFGAGPVGDTGDGPDPPDPPPDDD